Protein AF-A0A7J9R2G2-F1 (afdb_monomer_lite)

pLDDT: mean 81.93, std 14.01, range [47.53, 94.38]

Sequence (49 aa):
MVSLSELRACKVCGNVFSILVGGTKISNCPQCDRTDLEIIEEDKELVQE

Secondary structure (DSSP, 8-state):
---GGGEEEETTT--EEESEETTEE--S-TTT----EEE----------

Structure (mmCIF, N/CA/C/O backbone):
data_AF-A0A7J9R2G2-F1
#
_entry.id   AF-A0A7J9R2G2-F1
#
loop_
_atom_site.group_PDB
_atom_site.id
_atom_site.type_symbol
_atom_site.label_atom_id
_atom_site.label_alt_id
_atom_site.label_comp_id
_atom_site.label_asym_id
_atom_site.label_entity_id
_atom_site.label_seq_id
_atom_site.pdbx_PDB_ins_code
_atom_site.Cartn_x
_atom_site.Cartn_y
_atom_site.Cartn_z
_atom_site.occupancy
_atom_site.B_iso_or_equiv
_atom_site.auth_seq_id
_atom_site.auth_comp_id
_atom_site.auth_asym_id
_atom_site.auth_atom_id
_atom_site.pdbx_PDB_model_num
ATOM 1 N N . MET A 1 1 ? 7.715 -6.457 12.164 1.00 58.78 1 MET A N 1
ATOM 2 C CA . MET A 1 1 ? 6.303 -6.139 12.460 1.00 58.78 1 MET A CA 1
ATOM 3 C C . MET A 1 1 ? 5.853 -5.170 11.392 1.00 58.78 1 MET A C 1
ATOM 5 O O . MET A 1 1 ? 6.551 -4.187 11.202 1.00 58.78 1 MET A O 1
ATOM 9 N N . VAL A 1 2 ? 4.796 -5.490 10.648 1.00 63.50 2 VAL A N 1
ATOM 10 C CA . VAL A 1 2 ? 4.175 -4.533 9.721 1.00 63.50 2 VAL A CA 1
ATOM 11 C C . VAL A 1 2 ? 3.252 -3.669 10.568 1.00 63.50 2 VAL A C 1
ATOM 13 O O . VAL A 1 2 ? 2.387 -4.217 11.251 1.00 63.50 2 VAL A O 1
ATOM 16 N N . SER A 1 3 ? 3.470 -2.358 10.593 1.00 73.19 3 SER A N 1
ATOM 17 C CA . SER A 1 3 ? 2.592 -1.450 11.334 1.00 73.19 3 SER A CA 1
ATOM 18 C C . SER A 1 3 ? 1.368 -1.138 10.478 1.00 73.19 3 SER A C 1
ATOM 20 O O . SER A 1 3 ? 1.505 -0.870 9.287 1.00 73.19 3 SER A O 1
ATOM 22 N N . LEU A 1 4 ? 0.168 -1.105 11.063 1.00 77.19 4 LEU A N 1
ATOM 23 C CA . LEU A 1 4 ? -1.044 -0.671 10.344 1.00 77.19 4 LEU A CA 1
ATOM 24 C C . LEU A 1 4 ? -0.882 0.735 9.750 1.00 77.19 4 LEU A C 1
ATOM 26 O O . LEU A 1 4 ? -1.295 0.990 8.626 1.00 77.19 4 LEU A O 1
ATOM 30 N N . SER A 1 5 ? -0.125 1.601 10.429 1.00 78.81 5 SER A N 1
ATOM 31 C CA . SER A 1 5 ? 0.270 2.928 9.941 1.00 78.81 5 SER A CA 1
ATOM 32 C C . SER A 1 5 ? 1.050 2.910 8.616 1.00 78.81 5 SER A C 1
ATOM 34 O O . SER A 1 5 ? 1.145 3.940 7.943 1.00 78.81 5 SER A O 1
ATOM 36 N N . GLU A 1 6 ? 1.610 1.764 8.226 1.00 86.25 6 GLU A N 1
ATOM 37 C CA . GLU A 1 6 ? 2.336 1.539 6.972 1.00 86.25 6 GLU A CA 1
ATOM 38 C C . GLU A 1 6 ? 1.433 0.933 5.888 1.00 86.25 6 GLU A C 1
ATOM 40 O O . GLU A 1 6 ? 1.801 0.941 4.718 1.00 86.25 6 GLU A O 1
ATOM 45 N N . LEU A 1 7 ? 0.239 0.450 6.227 1.00 88.56 7 LEU A N 1
ATOM 46 C CA . LEU A 1 7 ? -0.712 -0.065 5.251 1.00 88.56 7 LEU A CA 1
ATOM 47 C C . LEU A 1 7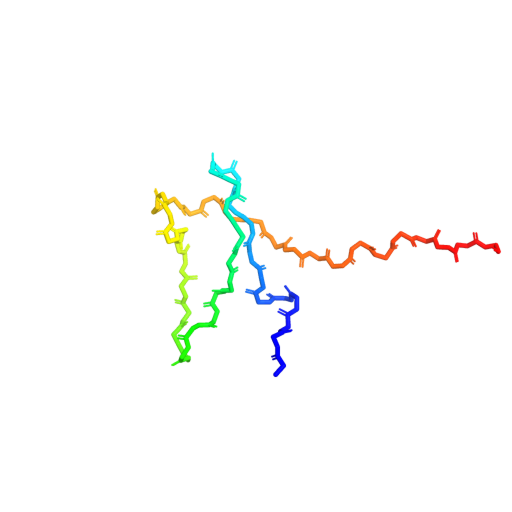 ? -1.493 1.078 4.596 1.00 88.56 7 LEU A C 1
ATOM 49 O O . LEU A 1 7 ? -1.878 2.068 5.228 1.00 88.56 7 LEU A O 1
ATOM 53 N N . ARG A 1 8 ? -1.703 0.956 3.289 1.00 91.38 8 ARG A N 1
ATOM 54 C CA . ARG A 1 8 ? -2.536 1.851 2.493 1.00 91.38 8 ARG A CA 1
ATOM 55 C C . ARG A 1 8 ? -3.526 1.056 1.664 1.00 91.38 8 ARG A C 1
ATOM 57 O O . ARG A 1 8 ? -3.177 0.022 1.098 1.00 91.38 8 ARG A O 1
ATOM 64 N N . ALA A 1 9 ? -4.734 1.589 1.549 1.00 92.38 9 ALA A N 1
ATOM 65 C CA . ALA A 1 9 ? -5.751 1.124 0.617 1.00 92.38 9 ALA A CA 1
ATOM 66 C C . ALA A 1 9 ? -5.854 2.099 -0.559 1.00 92.38 9 ALA A C 1
ATOM 68 O O . ALA A 1 9 ? -5.928 3.310 -0.367 1.00 92.38 9 ALA A O 1
ATOM 69 N N . CYS A 1 10 ? -5.872 1.603 -1.792 1.00 94.38 10 CYS A N 1
ATOM 70 C CA . CYS A 1 10 ? -6.116 2.437 -2.962 1.00 94.38 10 CYS A CA 1
ATOM 71 C C . CYS A 1 10 ? -7.617 2.670 -3.149 1.00 94.38 10 CYS A C 1
ATOM 73 O O . CYS A 1 10 ? -8.360 1.720 -3.387 1.00 94.38 10 CYS A O 1
ATOM 75 N N . LYS A 1 11 ? -8.057 3.933 -3.155 1.00 93.56 11 LYS A N 1
ATOM 76 C CA . LYS A 1 11 ? -9.469 4.302 -3.371 1.00 93.56 11 LYS A CA 1
ATOM 77 C C . LYS A 1 11 ? -9.965 4.022 -4.790 1.00 93.56 11 LYS A C 1
ATOM 79 O O . LYS A 1 11 ? -11.167 3.976 -5.020 1.00 93.56 11 LYS A O 1
ATOM 84 N N . VAL A 1 12 ? -9.048 3.853 -5.745 1.00 93.88 12 VAL A N 1
ATOM 85 C CA . VAL A 1 12 ? -9.387 3.672 -7.165 1.00 93.88 12 VAL A CA 1
ATOM 86 C C . VAL A 1 12 ? -9.602 2.205 -7.516 1.00 93.88 12 VAL A C 1
ATOM 88 O O . VAL A 1 12 ? -10.569 1.878 -8.194 1.00 93.88 12 VAL A O 1
ATOM 91 N N . CYS A 1 13 ? -8.698 1.319 -7.090 1.00 94.00 13 CYS A N 1
ATOM 92 C CA . CYS A 1 13 ? -8.763 -0.106 -7.436 1.00 94.00 13 CYS A CA 1
ATOM 93 C C . CYS A 1 13 ? -9.052 -1.029 -6.244 1.00 94.00 13 CYS A C 1
ATOM 95 O O . CYS A 1 13 ? -9.183 -2.233 -6.441 1.00 94.00 13 CYS A O 1
ATOM 97 N N . GLY A 1 14 ? -9.126 -0.494 -5.022 1.00 90.94 14 GLY A N 1
ATOM 98 C CA . GLY A 1 14 ? -9.359 -1.269 -3.800 1.00 90.94 14 GLY A CA 1
ATOM 99 C C . GLY A 1 14 ? -8.148 -2.063 -3.306 1.00 90.94 14 GLY A C 1
ATOM 100 O O . GLY A 1 14 ? -8.259 -2.782 -2.319 1.00 90.94 14 GLY A O 1
ATOM 101 N N . ASN A 1 15 ? -6.989 -1.956 -3.965 1.00 93.25 15 ASN A N 1
ATOM 102 C CA . ASN A 1 15 ? -5.804 -2.716 -3.579 1.00 93.25 15 ASN A CA 1
ATOM 103 C C . ASN A 1 15 ? -5.244 -2.260 -2.226 1.00 93.25 15 ASN A C 1
ATOM 105 O O . ASN A 1 15 ? -5.063 -1.060 -2.007 1.00 93.25 15 ASN A O 1
ATOM 109 N N . VAL A 1 16 ? -4.887 -3.216 -1.370 1.00 91.62 16 VAL A N 1
ATOM 110 C CA . VAL A 1 16 ? -4.282 -2.973 -0.056 1.00 91.62 16 VAL A CA 1
ATOM 111 C C . VAL A 1 16 ? -2.819 -3.397 -0.080 1.00 91.62 16 VAL A C 1
ATOM 113 O O . VAL A 1 16 ? -2.497 -4.526 -0.444 1.00 91.62 16 VAL A O 1
ATOM 116 N N . PHE A 1 17 ? -1.917 -2.497 0.306 1.00 90.44 17 PHE A N 1
ATOM 117 C CA . PHE A 1 17 ? -0.475 -2.736 0.267 1.00 90.44 17 PHE A CA 1
ATOM 118 C C . PHE A 1 17 ? 0.263 -1.957 1.362 1.00 90.44 17 PHE A C 1
ATOM 120 O O . PHE A 1 17 ? -0.242 -0.967 1.884 1.00 90.44 17 PHE A O 1
ATOM 127 N N . SER A 1 18 ? 1.475 -2.394 1.715 1.00 89.75 18 SER A N 1
ATOM 128 C CA . SER A 1 18 ? 2.354 -1.644 2.623 1.00 89.75 18 SER A CA 1
ATOM 129 C C . SER A 1 18 ? 3.161 -0.608 1.849 1.00 89.75 18 SER A C 1
ATOM 131 O O . SER A 1 18 ? 3.729 -0.931 0.808 1.00 89.75 18 SER A O 1
ATOM 133 N N . ILE A 1 19 ? 3.271 0.615 2.367 1.00 88.69 19 ILE A N 1
ATOM 134 C CA . ILE A 1 19 ? 4.109 1.658 1.763 1.00 88.69 19 ILE A CA 1
ATOM 135 C C . ILE A 1 19 ? 5.593 1.447 2.014 1.00 88.69 19 ILE A C 1
ATOM 137 O O . ILE A 1 19 ? 6.395 2.088 1.347 1.00 88.69 19 ILE A O 1
ATOM 141 N N . LEU A 1 20 ? 5.971 0.599 2.971 1.00 87.12 20 LEU A N 1
ATOM 142 C CA . LEU A 1 20 ? 7.365 0.280 3.250 1.00 87.12 20 LEU A CA 1
ATOM 143 C C . LEU A 1 20 ? 7.673 -1.119 2.732 1.00 87.12 20 LEU A C 1
ATOM 145 O O . LEU A 1 20 ?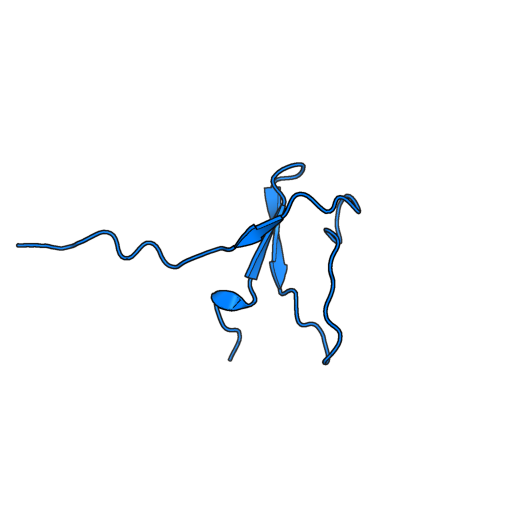 7.297 -2.124 3.335 1.00 87.12 20 LEU A O 1
ATOM 149 N N . VAL A 1 21 ? 8.395 -1.172 1.613 1.00 80.62 21 VAL A N 1
ATOM 150 C CA . VAL A 1 21 ? 8.875 -2.418 1.008 1.00 80.62 21 VAL A CA 1
ATOM 151 C C . VAL A 1 21 ? 10.396 -2.342 0.920 1.00 80.62 21 VAL A C 1
ATOM 153 O O . VAL A 1 21 ? 10.947 -1.510 0.201 1.00 80.62 21 VAL A O 1
ATOM 156 N N . GLY A 1 22 ? 11.093 -3.167 1.708 1.00 77.50 22 GLY A N 1
ATOM 157 C CA . GLY A 1 22 ? 12.561 -3.247 1.684 1.00 77.50 22 GLY A CA 1
ATOM 158 C C . GLY A 1 22 ? 13.289 -1.935 2.017 1.00 77.50 22 GLY A C 1
ATOM 159 O O . GLY A 1 22 ? 14.380 -1.704 1.509 1.00 77.50 22 GLY A O 1
ATOM 160 N N . GLY A 1 23 ? 12.680 -1.052 2.818 1.00 79.38 23 GLY A N 1
ATOM 161 C CA . GLY A 1 23 ? 13.236 0.266 3.166 1.00 79.38 23 GLY A CA 1
ATOM 162 C C . GLY A 1 23 ? 12.917 1.385 2.168 1.00 79.38 23 GLY A C 1
ATOM 163 O O . GLY A 1 23 ? 13.250 2.539 2.425 1.00 79.38 23 GLY A O 1
ATOM 164 N N . THR A 1 24 ? 12.231 1.077 1.064 1.00 81.69 24 THR A N 1
ATOM 165 C CA . THR A 1 24 ? 11.751 2.083 0.109 1.00 81.69 24 THR A CA 1
ATOM 166 C C . THR A 1 24 ? 10.309 2.446 0.424 1.00 81.69 24 THR A C 1
ATOM 168 O O . THR A 1 24 ? 9.469 1.564 0.619 1.00 81.69 24 THR A O 1
ATOM 171 N N . LYS A 1 25 ? 10.023 3.752 0.463 1.00 85.69 25 LYS A N 1
ATOM 172 C CA . LYS A 1 25 ? 8.666 4.269 0.618 1.00 85.69 25 LYS A CA 1
ATOM 173 C C . LYS A 1 25 ? 8.009 4.397 -0.754 1.00 85.69 25 LYS A C 1
ATOM 175 O O . LYS A 1 25 ? 8.460 5.202 -1.565 1.00 85.69 25 LYS A O 1
ATOM 180 N N . ILE A 1 26 ? 6.953 3.630 -1.004 1.00 88.75 26 ILE A N 1
ATOM 181 C CA . ILE A 1 26 ? 6.147 3.748 -2.223 1.00 88.75 26 ILE A CA 1
ATOM 182 C C . ILE A 1 26 ? 4.966 4.697 -2.003 1.00 88.75 26 ILE A C 1
ATOM 184 O O . ILE A 1 26 ? 4.253 4.619 -1.003 1.00 88.75 26 ILE A O 1
ATOM 188 N N . SER A 1 27 ? 4.794 5.617 -2.952 1.00 87.31 27 SER A N 1
ATOM 189 C CA . SER A 1 27 ? 3.792 6.696 -2.915 1.00 87.31 27 SER A CA 1
ATOM 190 C C . SER A 1 27 ? 2.591 6.431 -3.830 1.00 87.31 27 SER A C 1
ATOM 192 O O . SER A 1 27 ? 1.607 7.165 -3.783 1.00 87.31 27 SER A O 1
ATOM 194 N N . ASN A 1 28 ? 2.673 5.3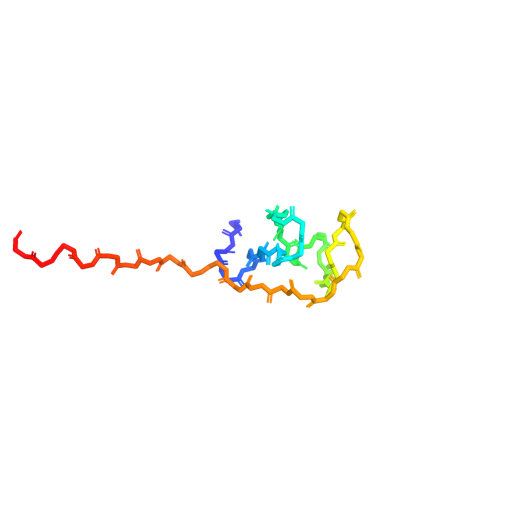91 -4.662 1.00 92.88 28 ASN A N 1
ATOM 195 C CA . ASN A 1 28 ? 1.705 5.047 -5.699 1.00 92.88 28 ASN A CA 1
ATOM 196 C C . ASN A 1 28 ? 1.169 3.635 -5.461 1.00 92.88 28 ASN A C 1
ATOM 198 O O . ASN A 1 28 ? 1.859 2.779 -4.903 1.00 92.88 28 ASN A O 1
ATOM 202 N N . CYS A 1 29 ? -0.058 3.380 -5.910 1.00 92.88 29 CYS A N 1
ATOM 203 C CA . CYS A 1 29 ? -0.641 2.050 -5.867 1.00 92.88 29 CYS A CA 1
ATOM 204 C C . CYS A 1 29 ? 0.095 1.112 -6.839 1.00 92.88 29 CYS A C 1
ATOM 206 O O . CYS A 1 29 ? 0.083 1.374 -8.039 1.00 92.88 29 CYS A O 1
ATOM 208 N N . PRO A 1 30 ? 0.637 -0.031 -6.387 1.00 91.25 30 PRO A N 1
ATOM 209 C CA . PRO A 1 30 ? 1.368 -0.953 -7.258 1.00 91.25 30 PRO A CA 1
ATOM 210 C C . PRO A 1 30 ? 0.486 -1.647 -8.310 1.00 91.25 30 PRO A C 1
ATOM 212 O O . PRO A 1 30 ? 1.011 -2.267 -9.227 1.00 91.25 30 PRO A O 1
ATOM 215 N N . GLN A 1 31 ? -0.845 -1.563 -8.188 1.00 92.50 31 GLN A N 1
ATOM 216 C CA . GLN A 1 31 ? -1.783 -2.199 -9.118 1.00 92.50 31 GLN A CA 1
ATOM 217 C C . GLN A 1 31 ? -2.288 -1.253 -10.217 1.00 92.50 31 GLN A C 1
ATOM 219 O O . GLN A 1 31 ? -2.544 -1.704 -11.330 1.00 92.50 31 GLN A O 1
ATOM 224 N N . CYS A 1 32 ? -2.463 0.040 -9.928 1.00 94.19 32 CYS A N 1
ATOM 225 C CA . CYS A 1 32 ? -3.046 0.999 -10.877 1.00 94.19 32 CYS A CA 1
ATOM 226 C C . CYS A 1 32 ? -2.253 2.305 -11.032 1.00 94.19 32 CYS A C 1
ATOM 228 O O . CYS A 1 32 ? -2.721 3.215 -11.712 1.00 94.19 32 CYS A O 1
ATOM 230 N N . ASP A 1 33 ? -1.093 2.412 -10.378 1.00 93.19 33 ASP A N 1
ATOM 231 C CA . ASP A 1 33 ? -0.168 3.557 -10.366 1.00 93.19 33 ASP A CA 1
ATOM 232 C C . ASP A 1 33 ? -0.755 4.883 -9.835 1.00 93.19 33 ASP A C 1
ATOM 234 O O . ASP A 1 33 ? -0.085 5.914 -9.779 1.00 93.19 33 ASP A O 1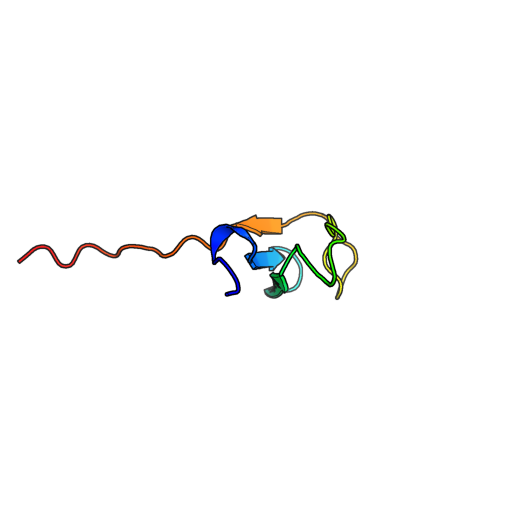
ATOM 238 N N . ARG A 1 34 ? -2.010 4.871 -9.367 1.00 93.81 34 ARG A N 1
ATOM 239 C CA . ARG A 1 34 ? -2.687 6.041 -8.789 1.00 93.81 34 ARG A CA 1
ATOM 240 C C . ARG A 1 34 ? -2.179 6.366 -7.387 1.00 93.81 34 ARG A C 1
ATOM 242 O O . ARG A 1 34 ? -1.789 5.479 -6.629 1.00 93.81 34 ARG A O 1
ATOM 249 N N . THR A 1 35 ? -2.253 7.643 -7.029 1.00 92.06 35 THR A N 1
ATOM 250 C CA . THR A 1 35 ? -1.819 8.187 -5.730 1.00 92.06 35 THR A CA 1
ATOM 251 C C . THR A 1 35 ? -2.970 8.381 -4.739 1.00 92.06 35 THR A C 1
ATOM 253 O O . THR A 1 35 ? -2.750 8.850 -3.626 1.00 92.06 35 THR A O 1
ATOM 256 N N . ASP A 1 36 ? -4.197 8.027 -5.123 1.00 92.44 36 ASP A N 1
ATOM 257 C CA . ASP A 1 36 ? -5.393 8.082 -4.280 1.00 92.44 36 ASP A CA 1
ATOM 258 C C . ASP A 1 36 ? -5.378 6.945 -3.247 1.00 92.44 36 ASP A C 1
ATOM 260 O O . ASP A 1 36 ? -5.969 5.876 -3.444 1.00 92.44 36 ASP A O 1
ATOM 264 N N . LEU A 1 37 ? -4.635 7.165 -2.163 1.00 91.94 37 LEU A N 1
ATOM 265 C CA . LEU A 1 37 ? -4.372 6.194 -1.105 1.00 91.94 37 LEU A CA 1
ATOM 266 C C . LEU A 1 37 ? -4.978 6.652 0.228 1.00 91.94 37 LEU A C 1
ATOM 268 O O . LEU A 1 37 ? -4.853 7.814 0.607 1.00 91.94 37 LEU A O 1
ATOM 272 N N . GLU A 1 38 ? -5.585 5.727 0.963 1.00 91.69 38 GLU A N 1
ATOM 273 C CA . GLU A 1 38 ? -6.103 5.919 2.319 1.00 91.69 38 GLU A CA 1
ATOM 274 C C . GLU A 1 38 ? -5.262 5.150 3.336 1.00 91.69 38 GLU A C 1
ATOM 276 O O . GLU A 1 38 ? -4.730 4.084 3.024 1.00 91.69 38 GLU A O 1
ATOM 281 N N . ILE A 1 39 ? -5.120 5.700 4.541 1.00 88.19 39 ILE A N 1
ATOM 282 C CA . ILE A 1 39 ? -4.480 5.012 5.665 1.00 88.19 39 ILE A CA 1
ATOM 283 C C . ILE A 1 39 ? -5.475 4.012 6.233 1.00 88.19 39 ILE A C 1
ATOM 285 O O . ILE A 1 39 ? -6.611 4.373 6.513 1.00 88.19 39 ILE A O 1
ATOM 289 N N . ILE A 1 40 ? -5.037 2.767 6.408 1.00 85.06 40 ILE A N 1
ATOM 290 C CA . ILE A 1 40 ? -5.828 1.786 7.143 1.00 85.06 40 ILE A CA 1
ATOM 291 C C . ILE A 1 40 ? -5.508 1.991 8.618 1.00 85.06 40 ILE A C 1
ATOM 293 O O . ILE A 1 40 ? -4.455 1.579 9.106 1.00 85.06 40 ILE A O 1
ATOM 297 N N . GLU A 1 41 ? -6.394 2.697 9.302 1.00 78.94 41 GLU A N 1
ATOM 298 C CA . GLU A 1 41 ? -6.369 2.800 10.753 1.00 78.94 41 GLU A CA 1
ATOM 299 C C . GLU A 1 41 ? -7.151 1.616 11.328 1.00 78.94 41 GLU A C 1
ATOM 301 O O . GLU A 1 41 ? -8.133 1.160 10.741 1.00 78.94 41 GLU A O 1
ATOM 306 N N . GLU A 1 42 ? -6.677 1.063 12.444 1.00 70.00 42 GLU A N 1
ATOM 307 C CA . GLU A 1 42 ? -7.491 0.129 13.216 1.00 70.00 42 GLU A CA 1
ATOM 308 C C . GLU A 1 42 ? -8.659 0.957 13.753 1.00 70.00 42 GLU A C 1
ATOM 310 O O . GLU A 1 42 ? -8.461 1.808 14.626 1.00 70.00 42 GLU A O 1
ATOM 315 N N . ASP A 1 43 ? -9.851 0.772 13.186 1.00 59.00 43 ASP A N 1
ATOM 316 C CA . ASP A 1 43 ? -11.055 1.312 13.793 1.00 59.00 43 ASP A CA 1
ATOM 317 C C . ASP A 1 43 ? -11.187 0.588 15.130 1.00 59.00 43 ASP A C 1
ATOM 319 O O . ASP A 1 43 ? -11.531 -0.595 15.203 1.00 59.00 43 ASP A O 1
ATOM 323 N N . LYS A 1 44 ? -10.788 1.265 16.209 1.00 55.22 44 LYS A N 1
ATOM 324 C CA . LYS A 1 44 ? -11.191 0.869 17.549 1.00 55.22 44 LYS A CA 1
ATOM 325 C C . LYS A 1 44 ? -12.685 1.141 17.625 1.00 55.22 44 LYS A C 1
ATOM 327 O O . LYS A 1 44 ? -13.090 2.114 18.259 1.00 55.22 44 LYS A O 1
ATOM 332 N N . GLU A 1 45 ? -13.481 0.292 16.980 1.00 54.28 45 GLU A N 1
ATOM 333 C CA . GLU A 1 45 ? -14.900 0.219 17.261 1.00 54.28 45 GLU A CA 1
ATOM 334 C C . GLU A 1 45 ? -15.004 -0.037 18.763 1.00 54.28 45 GLU A C 1
ATOM 336 O O . GLU A 1 45 ? -14.558 -1.051 19.309 1.00 54.28 45 GLU A O 1
ATOM 341 N N . LEU A 1 46 ? -15.470 1.008 19.436 1.00 54.97 46 LEU A N 1
ATOM 342 C CA . LEU 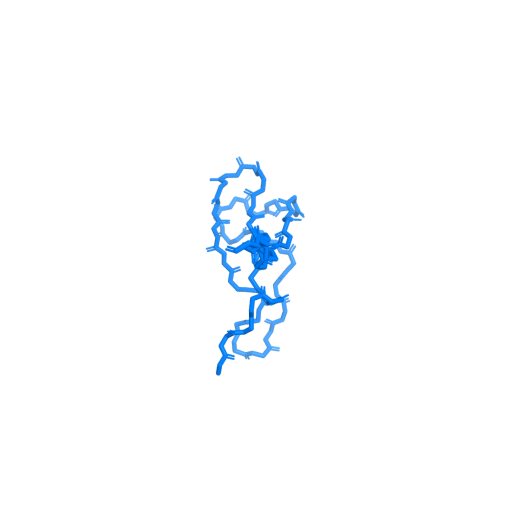A 1 46 ? -15.734 1.084 20.852 1.00 54.97 46 LEU A CA 1
ATOM 343 C C . LEU A 1 46 ? -16.611 -0.102 21.252 1.00 54.97 46 LEU A C 1
ATOM 345 O O . LEU A 1 46 ? -17.828 -0.044 21.118 1.00 54.97 46 LEU A O 1
ATOM 349 N N . VAL A 1 47 ? -16.016 -1.134 21.844 1.00 53.28 47 VAL A N 1
ATOM 350 C CA . VAL A 1 47 ? -16.742 -1.908 22.852 1.00 53.28 47 VAL A CA 1
ATOM 351 C C . VAL A 1 47 ? -16.686 -1.073 24.128 1.00 53.28 47 VAL A C 1
ATOM 353 O O . VAL A 1 47 ? -15.809 -1.235 24.976 1.00 53.28 47 VAL A O 1
ATOM 356 N N . GLN A 1 48 ? -17.558 -0.067 24.192 1.00 50.88 48 GLN A N 1
ATOM 357 C CA . GLN A 1 48 ? -18.090 0.366 25.473 1.00 50.88 48 GLN A CA 1
ATOM 358 C C . GLN A 1 48 ? -19.219 -0.600 25.834 1.00 50.88 48 GLN A C 1
ATOM 360 O O . GLN A 1 48 ? -20.019 -0.94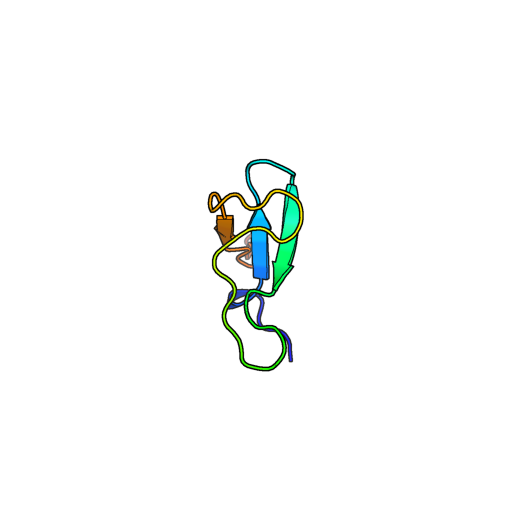0 24.966 1.00 50.88 48 GLN A O 1
ATOM 365 N N . GLU A 1 49 ? -19.241 -0.954 27.122 1.00 47.53 49 GLU A N 1
ATOM 366 C CA . GLU A 1 49 ? -20.187 -1.817 27.859 1.00 47.53 49 GLU A CA 1
ATOM 367 C C . GLU A 1 49 ? -19.722 -3.258 28.119 1.00 47.53 49 GLU A C 1
ATOM 369 O O . GLU A 1 49 ? -19.698 -4.105 27.200 1.00 47.53 49 GLU A O 1
#

Foldseek 3Di:
DQDLQQWKAAPPPRDIDGLADPNHGDQADPPPRHNRIDRRDPPPPDPDD

Radius of gyration: 12.71 Å; chains: 1; bounding box: 33×14×39 Å